Protein AF-A0AAV3Q7Z9-F1 (afdb_monomer_lite)

pLDDT: mean 91.77, std 13.22, range [35.47, 98.31]

Radius of gyration: 18.86 Å; chains: 1; bounding box: 40×43×43 Å

InterPro domains:
  IPR008183 Aldose 1-/Glucose-6-phosphate 1-epimerase [PF01263] (3-80)
  IPR011013 Galactose mutarotase-like domain superfamily [SSF74650] (2-81)
  IPR014718 Glycoside hydrolase-type carbohydrate-binding [G3DSA:2.70.98.10] (1-82)

Structure (mmCIF, N/CA/C/O backbone):
data_AF-A0AAV3Q7Z9-F1
#
_entry.id   AF-A0AAV3Q7Z9-F1
#
loop_
_atom_site.group_PDB
_atom_site.id
_atom_site.type_symbol
_atom_site.label_atom_id
_atom_site.label_alt_id
_atom_site.label_comp_id
_atom_site.label_asym_id
_atom_site.label_entity_id
_atom_site.label_seq_id
_atom_site.pdbx_PDB_ins_code
_atom_site.Cartn_x
_atom_site.Cartn_y
_atom_site.Cartn_z
_atom_site.occupancy
_atom_site.B_iso_or_equiv
_atom_site.auth_seq_id
_atom_site.auth_comp_id
_atom_site.auth_asym_id
_atom_site.auth_atom_id
_atom_site.pdbx_PDB_model_num
ATOM 1 N N . MET A 1 1 ? -11.980 16.163 9.690 1.00 53.38 1 MET A N 1
ATOM 2 C CA . MET A 1 1 ? -11.539 15.039 10.550 1.00 53.38 1 MET A CA 1
ATOM 3 C C . MET A 1 1 ? -11.642 13.754 9.748 1.00 53.38 1 MET A C 1
ATOM 5 O O . MET A 1 1 ? -12.596 13.621 8.998 1.00 53.38 1 MET A O 1
ATOM 9 N N . ALA A 1 2 ? -10.679 12.841 9.874 1.00 72.56 2 ALA A N 1
ATOM 10 C CA . ALA A 1 2 ? -10.523 11.666 9.008 1.00 72.56 2 ALA A CA 1
ATOM 11 C C . ALA A 1 2 ? -11.601 10.564 9.165 1.00 72.56 2 ALA A C 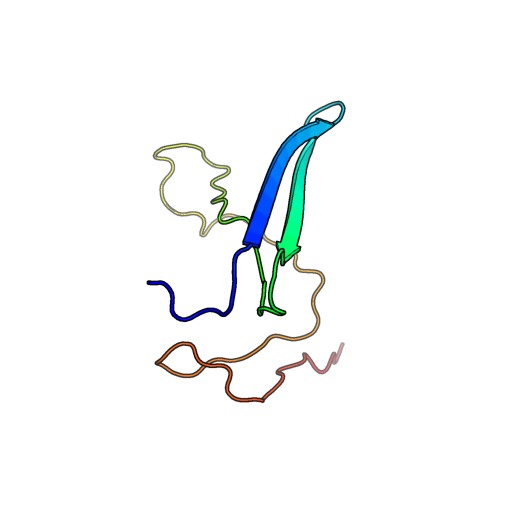1
ATOM 13 O O . ALA A 1 2 ? -11.474 9.511 8.558 1.00 72.56 2 ALA A O 1
ATOM 14 N N . GLY A 1 3 ? -12.652 10.771 9.970 1.00 92.75 3 GLY A N 1
ATOM 15 C CA . GLY A 1 3 ? -13.771 9.827 10.130 1.00 92.75 3 GLY A CA 1
ATOM 16 C C . GLY A 1 3 ? -13.473 8.575 10.967 1.00 92.75 3 GLY A C 1
ATOM 17 O O . GLY A 1 3 ? -14.397 7.838 11.298 1.00 92.75 3 GLY A O 1
ATOM 18 N N . PHE A 1 4 ? -12.216 8.347 11.352 1.00 94.81 4 PHE A N 1
ATOM 19 C CA . PHE A 1 4 ? -11.809 7.201 12.163 1.00 94.81 4 PHE A CA 1
ATOM 20 C C . PHE A 1 4 ? -11.996 7.445 13.672 1.00 94.81 4 PHE A C 1
ATOM 22 O O . PHE A 1 4 ? -11.821 8.578 14.131 1.00 94.81 4 PHE A O 1
ATOM 29 N N . PRO A 1 5 ? -12.339 6.412 14.468 1.00 96.31 5 PRO A N 1
ATOM 30 C CA . PRO A 1 5 ? -12.488 6.557 15.913 1.00 96.31 5 PRO A CA 1
ATOM 31 C C . PRO A 1 5 ? -11.160 6.821 16.631 1.00 96.31 5 PRO A C 1
ATOM 33 O O . PRO A 1 5 ? -10.179 6.122 16.394 1.00 96.31 5 PRO A O 1
ATOM 36 N N . GLY A 1 6 ? -11.187 7.741 17.596 1.00 95.06 6 GLY A N 1
ATOM 37 C CA . GLY A 1 6 ? -10.118 7.923 18.579 1.00 95.06 6 GLY A CA 1
ATOM 38 C C . GLY A 1 6 ? -8.793 8.453 18.029 1.00 95.06 6 GLY A C 1
ATOM 39 O O . GLY A 1 6 ? -8.651 8.739 16.843 1.00 95.06 6 GLY A O 1
ATOM 40 N N . ASP A 1 7 ? -7.822 8.574 18.930 1.00 96.19 7 ASP A N 1
ATOM 41 C CA . ASP A 1 7 ? -6.459 8.984 18.597 1.00 96.19 7 ASP A CA 1
ATOM 42 C C . ASP A 1 7 ? -5.580 7.760 18.332 1.00 96.19 7 ASP A C 1
ATOM 44 O O . ASP A 1 7 ? -5.664 6.743 19.033 1.00 96.19 7 ASP A O 1
ATOM 48 N N . LEU A 1 8 ? -4.692 7.877 17.346 1.00 97.06 8 LEU A N 1
ATOM 49 C CA . LEU A 1 8 ? -3.744 6.835 16.967 1.00 97.06 8 LEU A CA 1
ATOM 50 C C . LEU A 1 8 ? -2.319 7.385 17.046 1.00 97.06 8 LEU A C 1
ATOM 52 O O . LEU A 1 8 ? -1.960 8.294 16.302 1.00 97.06 8 LEU A O 1
ATOM 56 N N . ALA A 1 9 ? -1.492 6.814 17.923 1.00 97.81 9 ALA A N 1
ATOM 57 C CA . ALA A 1 9 ? -0.058 7.084 17.898 1.00 97.81 9 ALA A CA 1
ATOM 58 C C . ALA A 1 9 ? 0.601 6.180 16.858 1.00 97.81 9 ALA A C 1
ATOM 60 O O . ALA A 1 9 ? 0.418 4.964 16.907 1.00 97.81 9 ALA A O 1
ATOM 61 N N . VAL A 1 10 ? 1.370 6.765 15.943 1.00 97.94 10 VAL A N 1
ATOM 62 C CA . VAL A 1 10 ? 2.057 6.046 14.866 1.00 97.94 10 VAL A CA 1
ATOM 63 C C . VAL A 1 10 ? 3.542 6.374 14.914 1.00 97.94 10 VAL A C 1
ATOM 65 O O . VAL A 1 10 ? 3.918 7.536 15.058 1.00 97.94 10 VAL A O 1
ATOM 68 N N . MET A 1 11 ? 4.384 5.356 14.768 1.00 98.31 11 MET A N 1
ATOM 69 C CA . MET A 1 11 ? 5.829 5.496 14.640 1.00 98.31 11 MET A CA 1
ATOM 70 C C . MET A 1 11 ? 6.314 4.704 13.428 1.00 98.31 11 MET A C 1
ATOM 72 O O . MET A 1 11 ? 5.968 3.535 13.257 1.00 98.31 11 MET A O 1
ATOM 76 N N . VAL A 1 12 ? 7.131 5.345 12.594 1.00 97.94 12 VAL A N 1
ATOM 77 C CA . VAL A 1 12 ? 7.795 4.706 11.455 1.00 97.94 12 VAL A CA 1
ATOM 78 C C . VAL A 1 12 ? 9.297 4.843 11.642 1.00 97.94 12 VAL A C 1
ATOM 80 O O . VAL A 1 12 ? 9.813 5.952 11.766 1.00 97.94 12 VAL A O 1
ATOM 83 N N . THR A 1 13 ? 10.002 3.718 11.662 1.00 97.88 13 THR A N 1
ATOM 84 C CA . THR A 1 13 ? 11.461 3.674 11.769 1.00 97.88 13 THR A CA 1
ATOM 85 C C . THR A 1 13 ? 12.044 3.143 10.466 1.00 97.88 13 THR A C 1
ATOM 87 O O . THR A 1 13 ? 11.840 1.979 10.118 1.00 97.88 13 THR A O 1
ATOM 90 N N . CYS A 1 14 ? 12.790 3.989 9.757 1.00 96.94 14 CYS A N 1
ATOM 91 C CA . CYS A 1 14 ? 13.546 3.617 8.562 1.00 96.94 14 CYS A CA 1
ATOM 92 C C . CYS A 1 14 ? 15.008 3.374 8.945 1.00 96.94 14 CYS A C 1
ATOM 94 O O . CYS A 1 14 ? 15.630 4.228 9.572 1.00 96.94 14 CYS A O 1
ATOM 96 N N . MET A 1 15 ? 15.554 2.213 8.591 1.00 97.38 15 MET A N 1
ATOM 97 C CA . MET A 1 15 ? 16.881 1.776 9.032 1.00 97.38 15 MET A CA 1
ATOM 98 C C . MET A 1 15 ? 17.653 1.121 7.895 1.00 97.38 15 MET A C 1
ATOM 100 O O . MET A 1 15 ? 17.091 0.343 7.127 1.00 97.38 15 MET A O 1
ATOM 104 N N . PHE A 1 16 ? 18.961 1.360 7.850 1.00 97.19 16 PHE A N 1
ATOM 105 C CA . PHE A 1 16 ? 19.881 0.534 7.075 1.00 97.19 16 PHE A CA 1
ATOM 106 C C . PHE A 1 16 ? 20.404 -0.600 7.956 1.00 97.19 16 PHE A C 1
ATOM 108 O O . PHE A 1 16 ? 20.938 -0.354 9.036 1.00 97.19 16 PHE A O 1
ATOM 115 N N . VAL A 1 17 ? 20.229 -1.844 7.514 1.00 95.00 17 VAL A N 1
ATOM 116 C CA . VAL A 1 17 ? 20.596 -3.038 8.289 1.00 95.00 17 VAL A CA 1
ATOM 117 C C . VAL A 1 17 ? 21.729 -3.775 7.580 1.00 95.00 17 VAL A C 1
ATOM 119 O O . VAL A 1 17 ? 21.508 -4.515 6.625 1.00 95.00 17 VAL A O 1
ATOM 122 N N . GLY A 1 18 ? 22.965 -3.588 8.042 1.00 94.38 18 GLY A N 1
ATOM 123 C CA . GLY A 1 18 ? 24.144 -4.099 7.335 1.00 94.38 18 GLY A CA 1
ATOM 124 C C . GLY A 1 18 ? 24.311 -3.432 5.964 1.00 94.38 18 GLY A C 1
ATOM 125 O O . GLY A 1 18 ? 24.070 -2.236 5.821 1.00 94.38 18 GLY A O 1
ATOM 126 N N . SER A 1 19 ? 24.720 -4.195 4.948 1.00 94.88 19 SER A N 1
ATOM 127 C CA . SER A 1 19 ? 24.946 -3.676 3.590 1.00 94.88 19 SER A CA 1
ATOM 128 C C . SER A 1 19 ? 23.714 -3.846 2.699 1.00 94.88 19 SER A C 1
ATOM 130 O O . SER A 1 19 ? 23.186 -4.950 2.581 1.00 94.88 19 SER A O 1
ATOM 132 N N . ASN A 1 20 ? 23.301 -2.767 2.024 1.00 93.50 20 ASN A N 1
ATOM 133 C CA . ASN A 1 20 ? 22.266 -2.755 0.977 1.00 93.50 20 ASN A CA 1
ATOM 134 C C . ASN A 1 20 ? 20.881 -3.279 1.401 1.00 93.50 20 ASN A C 1
ATOM 136 O O . ASN A 1 20 ? 20.132 -3.793 0.572 1.00 93.50 20 ASN A O 1
ATOM 140 N N . LYS A 1 21 ? 20.514 -3.149 2.681 1.00 96.19 21 LYS A N 1
ATOM 141 C CA . LYS A 1 21 ? 19.176 -3.506 3.171 1.00 96.19 21 LYS A CA 1
ATOM 142 C C . LYS A 1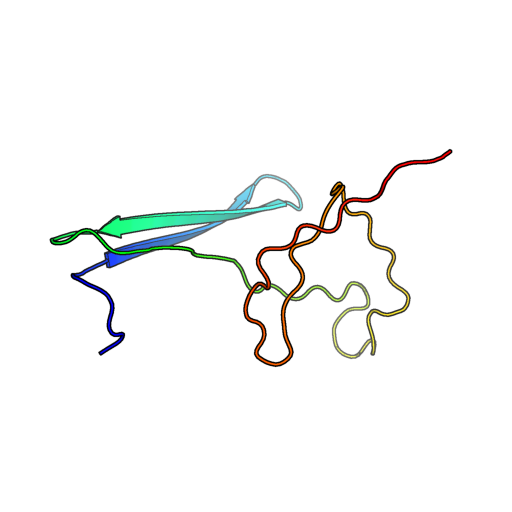 21 ? 18.531 -2.300 3.827 1.00 96.19 21 LYS A C 1
ATOM 144 O O . LYS A 1 21 ? 19.031 -1.802 4.833 1.00 96.19 21 LYS A O 1
ATOM 149 N N . LEU A 1 22 ? 17.409 -1.869 3.267 1.00 95.56 22 LEU A N 1
ATOM 150 C CA . LEU A 1 22 ? 16.508 -0.911 3.890 1.00 95.56 22 LEU A CA 1
ATOM 151 C C . LEU A 1 22 ? 15.416 -1.685 4.632 1.00 95.56 22 LEU A C 1
ATOM 153 O O . LEU A 1 22 ? 14.704 -2.485 4.029 1.00 95.56 22 LEU A O 1
ATOM 157 N N . ALA A 1 23 ? 15.278 -1.438 5.929 1.00 96.56 23 ALA A N 1
ATOM 158 C CA . ALA A 1 23 ? 14.177 -1.925 6.744 1.00 96.56 23 ALA A CA 1
ATOM 159 C C . ALA A 1 23 ? 13.247 -0.762 7.102 1.00 96.56 23 ALA A C 1
ATOM 161 O O . ALA A 1 23 ? 13.707 0.325 7.454 1.00 96.56 23 ALA A O 1
ATOM 162 N N . ILE A 1 24 ? 11.938 -1.006 7.041 1.00 97.50 24 ILE A N 1
ATOM 163 C CA . ILE A 1 24 ? 10.911 -0.066 7.490 1.00 97.50 24 ILE A CA 1
ATOM 164 C C . ILE A 1 24 ? 10.063 -0.785 8.534 1.00 97.50 24 ILE A C 1
ATOM 166 O O . ILE A 1 24 ? 9.383 -1.760 8.222 1.00 97.50 24 ILE A O 1
ATOM 170 N N . LYS A 1 25 ? 10.121 -0.313 9.779 1.00 97.50 25 LYS A N 1
ATOM 171 C CA . LYS A 1 25 ? 9.263 -0.780 10.869 1.00 97.50 25 LYS A CA 1
ATOM 172 C C . LYS A 1 25 ? 8.135 0.225 11.058 1.00 97.50 25 LYS A C 1
ATOM 174 O O . LYS A 1 25 ? 8.401 1.418 11.177 1.00 97.50 25 LYS A O 1
ATOM 179 N N . MET A 1 26 ? 6.895 -0.250 11.077 1.00 98.12 26 MET A N 1
ATOM 180 C CA . MET A 1 26 ? 5.706 0.579 11.269 1.00 98.12 26 MET A CA 1
ATOM 181 C C . MET A 1 26 ? 4.945 0.065 12.483 1.00 98.12 26 MET A C 1
ATOM 183 O O . MET A 1 26 ? 4.591 -1.110 12.545 1.00 98.12 26 MET A O 1
ATOM 187 N N . GLU A 1 27 ? 4.712 0.942 13.448 1.00 98.19 27 GLU A N 1
ATOM 188 C CA . GLU A 1 27 ? 4.007 0.633 14.687 1.00 98.19 27 GLU A CA 1
ATOM 189 C C . GLU A 1 27 ? 2.874 1.633 14.874 1.00 98.19 27 GLU A C 1
ATOM 191 O O . GLU A 1 27 ? 3.043 2.832 14.646 1.00 98.19 27 GLU A O 1
ATOM 196 N N . ALA A 1 28 ? 1.713 1.142 15.294 1.00 97.81 28 ALA A N 1
ATOM 197 C CA . ALA A 1 28 ? 0.546 1.969 15.545 1.00 97.81 28 ALA A CA 1
ATOM 198 C C . ALA A 1 28 ? -0.182 1.482 16.799 1.00 97.81 28 ALA A C 1
ATOM 200 O O . ALA A 1 28 ? -0.383 0.280 16.979 1.00 97.81 28 ALA A O 1
ATOM 201 N N . LYS A 1 29 ? -0.576 2.415 17.669 1.00 97.81 29 LYS A N 1
ATOM 202 C CA . LYS A 1 29 ? -1.267 2.124 18.927 1.00 97.81 29 LYS A CA 1
ATOM 203 C C . LYS A 1 29 ? -2.470 3.053 19.108 1.00 97.81 29 LYS A C 1
ATOM 205 O O . LYS A 1 29 ? -2.273 4.265 19.256 1.00 97.81 29 LYS A O 1
ATOM 210 N N . PRO A 1 30 ? -3.703 2.513 19.122 1.00 97.06 30 PRO A N 1
ATOM 211 C CA . PRO A 1 30 ? -4.882 3.283 19.498 1.00 97.06 30 PRO A CA 1
ATOM 212 C C . PRO A 1 30 ? -4.780 3.709 20.966 1.00 97.06 30 PRO A C 1
ATOM 214 O O . PRO A 1 30 ? -4.385 2.907 21.813 1.00 97.06 30 PRO A O 1
ATOM 217 N N . GLN A 1 31 ? -5.111 4.963 21.268 1.00 97.56 31 GLN A N 1
ATOM 218 C CA . GLN A 1 31 ? -4.925 5.519 22.615 1.00 97.56 31 GLN A CA 1
ATOM 219 C C . GLN A 1 31 ? -6.191 5.461 23.468 1.00 97.56 31 GLN A C 1
ATOM 221 O O . GLN A 1 31 ? -6.118 5.223 24.669 1.00 97.56 31 GLN A O 1
ATOM 226 N N . ASN A 1 32 ? -7.356 5.678 22.859 1.00 97.06 32 ASN A N 1
ATOM 227 C CA . ASN A 1 32 ? -8.611 5.845 23.597 1.00 97.06 32 ASN A CA 1
ATOM 228 C C . ASN A 1 32 ? -9.799 5.070 23.011 1.00 97.06 32 ASN A C 1
ATOM 230 O O . ASN A 1 32 ? -10.748 4.788 23.740 1.00 97.06 32 ASN A O 1
ATOM 234 N N . LYS A 1 33 ? -9.766 4.698 21.727 1.00 97.44 33 LYS A N 1
ATOM 235 C CA . LYS A 1 33 ? -10.790 3.870 21.074 1.00 97.44 33 LYS A CA 1
ATOM 236 C C . LYS A 1 33 ? -10.143 2.939 20.060 1.00 97.44 33 LYS A C 1
ATOM 238 O O . LYS A 1 33 ? -9.170 3.315 19.415 1.00 97.44 33 LYS A O 1
ATOM 243 N N . ALA A 1 34 ? -10.700 1.741 19.903 1.00 97.12 34 ALA A N 1
ATOM 244 C CA . ALA A 1 34 ? -10.316 0.854 18.811 1.00 97.12 34 ALA A CA 1
ATOM 245 C C . ALA A 1 34 ? -10.608 1.525 17.458 1.00 97.12 34 ALA A C 1
ATOM 247 O O . ALA A 1 34 ? -11.647 2.165 17.291 1.00 97.12 34 ALA A O 1
ATOM 248 N N . THR A 1 35 ? -9.689 1.375 16.506 1.00 96.88 35 THR A N 1
ATOM 249 C CA . THR A 1 35 ? -9.747 2.021 15.191 1.00 96.88 35 THR A CA 1
ATOM 250 C C . THR A 1 35 ? -9.091 1.118 14.144 1.00 96.88 35 THR A C 1
ATOM 252 O O . THR A 1 35 ? -8.120 0.433 14.483 1.00 96.88 35 THR A O 1
ATOM 255 N N . PRO A 1 36 ? -9.611 1.034 12.907 1.00 96.81 36 PRO A N 1
ATOM 256 C CA . PRO A 1 36 ? -8.972 0.248 11.859 1.00 96.81 36 PRO A CA 1
ATOM 257 C C . PRO A 1 36 ? -7.637 0.882 11.451 1.00 96.81 36 PRO A C 1
ATOM 259 O O . PRO A 1 36 ? -7.538 2.096 11.287 1.00 96.81 36 PRO A O 1
ATOM 262 N N . VAL A 1 37 ? -6.609 0.053 11.261 1.00 96.38 37 VAL A N 1
ATOM 263 C CA . VAL A 1 37 ? -5.267 0.500 10.865 1.00 96.38 37 VAL A CA 1
ATOM 264 C C . VAL A 1 37 ? -4.693 -0.459 9.828 1.00 96.38 37 VAL A C 1
ATOM 266 O O . VAL A 1 37 ? -4.631 -1.662 10.062 1.00 96.38 37 VAL A O 1
ATOM 269 N N . ASN A 1 38 ? -4.248 0.083 8.695 1.00 96.75 38 ASN A N 1
ATOM 270 C CA . ASN A 1 38 ? -3.487 -0.636 7.677 1.00 96.75 38 ASN A CA 1
ATOM 271 C C . ASN A 1 38 ? -2.483 0.341 7.046 1.00 96.75 38 ASN A C 1
ATOM 273 O O . ASN A 1 38 ? -2.886 1.253 6.327 1.00 96.75 38 ASN A O 1
ATOM 277 N N . ILE A 1 39 ? -1.197 0.202 7.372 1.00 96.31 39 ILE A N 1
ATOM 278 C CA . ILE A 1 39 ? -0.137 1.128 6.947 1.00 96.31 39 ILE A CA 1
ATOM 279 C C . ILE A 1 39 ? 0.775 0.392 5.965 1.00 96.31 39 ILE A C 1
ATOM 281 O O . ILE A 1 39 ? 1.192 -0.733 6.232 1.00 96.31 39 ILE A O 1
ATOM 285 N N . ALA A 1 40 ? 1.097 1.033 4.843 1.00 96.06 40 ALA A N 1
ATOM 286 C CA . ALA A 1 40 ? 1.972 0.491 3.810 1.00 96.06 40 ALA A CA 1
ATOM 287 C C . ALA A 1 40 ? 3.032 1.518 3.386 1.00 96.06 40 ALA A C 1
ATOM 289 O O . ALA A 1 40 ? 2.852 2.725 3.551 1.00 96.06 40 ALA A O 1
ATOM 290 N N . SER A 1 41 ? 4.140 1.036 2.817 1.00 96.00 41 SER A N 1
ATOM 291 C CA . SER A 1 41 ? 5.154 1.886 2.181 1.00 96.00 41 SER A CA 1
ATOM 292 C C . SER A 1 41 ? 4.825 2.075 0.703 1.00 96.00 41 SER A C 1
ATOM 294 O O . SER A 1 41 ? 4.542 1.103 0.007 1.00 96.00 41 SER A O 1
ATOM 296 N N . HIS A 1 42 ? 4.911 3.311 0.214 1.00 95.81 42 HIS A N 1
ATOM 297 C CA . HIS A 1 42 ? 4.571 3.680 -1.163 1.00 95.81 42 HIS A CA 1
ATOM 298 C C . HIS A 1 42 ? 5.822 4.006 -2.001 1.00 95.81 42 HIS A C 1
ATOM 300 O O . HIS A 1 42 ? 5.903 5.028 -2.685 1.00 95.81 42 HIS A O 1
ATOM 306 N N . THR A 1 43 ? 6.845 3.155 -1.883 1.00 94.50 43 THR A N 1
ATOM 307 C CA . THR A 1 43 ? 8.133 3.339 -2.570 1.00 94.50 43 THR A CA 1
ATOM 308 C C . THR A 1 43 ? 8.023 2.967 -4.046 1.00 94.50 43 THR A C 1
ATOM 310 O O . THR A 1 43 ? 7.517 1.900 -4.384 1.00 94.50 43 THR A O 1
ATOM 313 N N . TYR A 1 44 ? 8.564 3.819 -4.915 1.00 94.00 44 TYR A N 1
ATOM 314 C CA . TYR A 1 44 ? 8.695 3.553 -6.344 1.00 94.00 44 TYR A CA 1
ATOM 315 C C . TYR A 1 44 ? 10.127 3.149 -6.685 1.00 94.00 44 TYR A C 1
ATOM 317 O O . TYR A 1 44 ? 11.076 3.837 -6.310 1.00 94.00 44 TYR A O 1
ATOM 325 N N . TRP A 1 45 ? 10.275 2.058 -7.436 1.00 94.50 45 TRP A N 1
ATOM 326 C CA . TRP A 1 4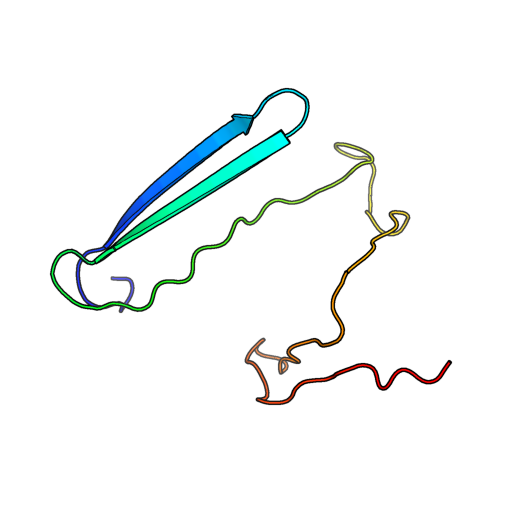5 ? 11.567 1.577 -7.918 1.00 94.50 45 TRP A CA 1
ATOM 327 C C . TRP A 1 45 ? 11.715 1.854 -9.410 1.00 94.50 45 TRP A C 1
ATOM 329 O O . TRP A 1 45 ? 10.867 1.467 -10.211 1.00 94.50 45 TRP A O 1
ATOM 339 N N . ASN A 1 46 ? 12.827 2.483 -9.784 1.00 96.38 46 ASN A N 1
ATOM 340 C CA . ASN A 1 46 ? 13.291 2.551 -11.161 1.00 96.38 46 ASN A CA 1
ATOM 341 C C . ASN A 1 46 ? 14.791 2.231 -11.195 1.00 96.38 46 ASN A C 1
ATOM 343 O O . ASN A 1 46 ? 15.621 3.074 -10.856 1.00 96.38 46 ASN A O 1
ATOM 347 N N . LEU A 1 47 ? 15.126 1.005 -11.608 1.00 95.88 47 LEU A N 1
ATOM 348 C CA . LEU A 1 47 ? 16.508 0.513 -11.644 1.00 95.88 47 LEU A CA 1
ATOM 349 C C . LEU A 1 47 ? 17.371 1.164 -12.736 1.00 95.88 47 LEU A C 1
ATOM 351 O O . LEU A 1 47 ? 18.591 1.131 -12.631 1.00 95.88 47 LEU A O 1
ATOM 355 N N . GLY A 1 48 ? 16.760 1.791 -13.748 1.00 95.56 48 GLY A N 1
ATOM 356 C CA . GLY A 1 48 ? 17.487 2.594 -14.734 1.00 95.56 48 GLY A CA 1
ATOM 357 C C . GLY A 1 48 ? 17.912 3.960 -14.186 1.00 95.56 48 GLY A C 1
ATOM 358 O O . GLY A 1 48 ? 18.708 4.655 -14.809 1.00 95.56 48 GLY A O 1
ATOM 359 N N . GLY A 1 49 ? 17.394 4.352 -13.017 1.00 95.50 49 GLY A N 1
ATOM 360 C CA . GLY A 1 49 ? 17.654 5.642 -12.396 1.00 95.50 49 GLY A CA 1
ATOM 361 C C . GLY A 1 49 ? 16.744 6.757 -12.910 1.00 95.50 49 GLY A C 1
ATOM 362 O O . GLY A 1 49 ? 15.834 6.554 -13.718 1.00 95.50 49 GLY A O 1
ATOM 363 N N . HIS A 1 50 ? 16.973 7.961 -12.392 1.00 94.00 50 HIS A N 1
ATOM 364 C CA . HIS A 1 50 ? 16.222 9.154 -12.771 1.00 94.00 50 HIS A CA 1
ATOM 365 C C . HIS A 1 50 ? 16.337 9.424 -14.283 1.00 94.00 50 HIS A C 1
ATOM 367 O O . HIS A 1 50 ? 17.416 9.301 -14.852 1.00 94.00 50 HIS A O 1
ATOM 373 N N . ASN A 1 51 ? 15.226 9.792 -14.927 1.00 94.00 51 ASN A N 1
ATOM 374 C CA . ASN A 1 51 ? 15.128 10.073 -16.370 1.00 94.00 51 ASN A CA 1
ATOM 375 C C . ASN A 1 51 ? 1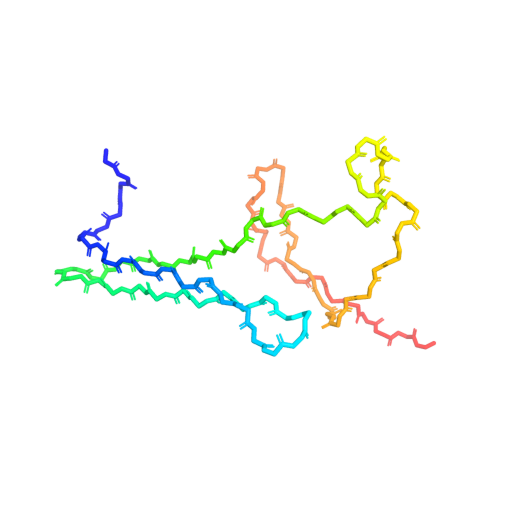5.469 8.911 -17.325 1.00 94.00 51 ASN A C 1
ATOM 377 O O . ASN A 1 51 ? 15.626 9.137 -18.520 1.00 94.00 51 ASN A O 1
ATOM 381 N N . SER A 1 52 ? 15.505 7.665 -16.847 1.00 95.88 52 SER A N 1
ATOM 382 C CA . SER A 1 52 ? 15.717 6.480 -17.700 1.00 95.88 52 SER A CA 1
ATOM 383 C C . SER A 1 52 ? 14.495 6.055 -18.527 1.00 95.88 52 SER A C 1
ATOM 385 O O . SER A 1 52 ? 14.580 5.132 -19.333 1.00 95.88 52 SER A O 1
ATOM 387 N N . GLY A 1 53 ? 13.355 6.729 -18.352 1.00 94.19 53 GLY A N 1
ATOM 388 C CA . GLY A 1 53 ? 12.103 6.391 -19.020 1.00 94.19 53 GLY A CA 1
ATOM 389 C C . GLY A 1 53 ? 11.288 5.352 -18.248 1.00 94.19 53 GLY A C 1
ATOM 390 O O . GLY A 1 53 ? 11.172 5.419 -17.024 1.00 94.19 53 GLY A O 1
ATOM 391 N N . THR A 1 54 ? 10.647 4.439 -18.979 1.00 95.62 54 THR A N 1
ATOM 392 C CA . THR A 1 54 ? 9.696 3.467 -18.415 1.00 95.62 54 THR A CA 1
ATOM 393 C C . THR A 1 54 ? 10.393 2.270 -17.765 1.00 95.62 54 THR A C 1
ATOM 395 O O . THR A 1 54 ? 11.509 1.928 -18.135 1.00 95.62 54 THR A O 1
ATOM 398 N N . ILE A 1 55 ? 9.688 1.565 -16.877 1.00 96.81 55 ILE A N 1
ATOM 399 C CA . ILE A 1 55 ? 10.161 0.322 -16.239 1.00 96.81 55 ILE A CA 1
ATOM 400 C C . ILE A 1 55 ? 9.814 -0.955 -17.028 1.00 96.81 55 ILE A C 1
ATOM 402 O O . ILE A 1 55 ? 9.971 -2.051 -16.506 1.00 96.81 55 ILE A O 1
ATOM 406 N N . LEU A 1 56 ? 9.279 -0.839 -18.251 1.00 96.94 56 LEU A N 1
ATOM 407 C CA . LEU A 1 56 ? 8.685 -1.976 -18.975 1.00 96.94 56 LEU A CA 1
ATOM 408 C C . LEU A 1 56 ? 9.698 -3.053 -19.390 1.00 96.94 56 LEU A C 1
ATOM 410 O O . LEU A 1 56 ? 9.295 -4.166 -19.709 1.00 96.94 56 LEU A O 1
ATOM 414 N N . SER A 1 57 ? 10.992 -2.730 -19.390 1.00 95.94 57 SER A N 1
ATOM 415 C CA . SER A 1 57 ? 12.081 -3.679 -19.641 1.00 95.94 57 SER A CA 1
ATOM 416 C C . SER A 1 57 ? 12.558 -4.416 -18.386 1.00 95.94 57 SER A C 1
ATOM 418 O O . SER A 1 57 ? 13.484 -5.216 -18.482 1.00 95.94 57 SER A O 1
ATOM 420 N N . HIS A 1 58 ? 12.013 -4.105 -17.206 1.00 96.69 58 HIS A N 1
ATOM 421 C CA . HIS A 1 58 ? 12.457 -4.700 -15.947 1.00 96.69 58 HIS A CA 1
ATOM 422 C C . HIS A 1 58 ? 11.704 -6.002 -15.695 1.00 96.69 58 HIS A C 1
ATOM 424 O O . HIS A 1 58 ? 10.476 -6.043 -15.771 1.00 96.69 58 HIS A O 1
ATOM 430 N N . ASP A 1 59 ? 12.438 -7.042 -15.314 1.00 97.12 59 ASP A N 1
ATOM 431 C CA . ASP A 1 59 ? 11.847 -8.317 -14.925 1.00 97.12 59 ASP A CA 1
ATOM 432 C C . ASP A 1 59 ? 11.427 -8.310 -13.450 1.00 97.12 59 ASP A C 1
ATOM 434 O O . ASP A 1 59 ? 12.135 -7.801 -12.576 1.00 97.12 59 ASP A O 1
ATOM 438 N N . ILE A 1 60 ? 10.274 -8.916 -13.160 1.00 96.19 60 ILE A N 1
ATOM 439 C CA . ILE A 1 60 ? 9.758 -9.086 -11.799 1.00 96.19 60 ILE A CA 1
ATOM 440 C C . ILE A 1 60 ? 9.409 -10.548 -11.529 1.00 96.19 60 ILE A C 1
ATOM 442 O O . ILE A 1 60 ? 8.773 -11.220 -12.341 1.00 96.19 60 ILE A O 1
ATOM 446 N N . GLN A 1 61 ? 9.773 -11.027 -10.340 1.00 96.31 61 GLN A N 1
ATOM 447 C CA . GLN A 1 61 ? 9.314 -12.302 -9.803 1.00 96.31 61 GLN A CA 1
ATOM 448 C C . GLN A 1 61 ? 8.430 -12.051 -8.580 1.00 96.31 61 GLN A C 1
ATOM 450 O O . GLN A 1 61 ? 8.847 -11.402 -7.623 1.00 96.31 61 GLN A O 1
ATOM 455 N N . LEU A 1 62 ? 7.212 -12.592 -8.605 1.00 95.12 62 LEU A N 1
ATOM 456 C CA . LEU A 1 62 ? 6.265 -12.533 -7.494 1.00 95.12 62 LEU A CA 1
ATOM 457 C C . LEU A 1 62 ? 5.990 -13.950 -6.991 1.00 95.12 62 LEU A C 1
ATOM 459 O O . LEU A 1 62 ? 5.468 -14.786 -7.727 1.00 95.12 62 LEU A O 1
ATOM 463 N N . PHE A 1 63 ? 6.303 -14.216 -5.724 1.00 95.56 63 PHE A N 1
ATOM 464 C CA . PHE A 1 63 ? 5.960 -15.473 -5.054 1.00 95.56 63 PHE A CA 1
ATOM 465 C C . PHE A 1 63 ? 4.515 -15.431 -4.540 1.00 95.56 63 PHE A C 1
ATOM 467 O O . PHE A 1 63 ? 4.263 -15.474 -3.339 1.00 95.56 63 PHE A O 1
ATOM 474 N N . ALA A 1 64 ? 3.562 -15.301 -5.462 1.00 91.56 64 ALA A N 1
ATOM 475 C CA . ALA A 1 64 ? 2.135 -15.241 -5.171 1.00 91.56 64 ALA A CA 1
ATOM 476 C C . ALA A 1 64 ? 1.351 -16.122 -6.152 1.00 91.56 64 ALA A C 1
ATOM 478 O O . ALA A 1 64 ? 1.623 -16.128 -7.352 1.00 91.56 64 ALA A O 1
ATOM 479 N N . SER A 1 65 ? 0.366 -16.862 -5.642 1.00 93.44 65 SER A N 1
ATOM 480 C CA . SER A 1 65 ? -0.488 -17.750 -6.442 1.00 93.44 65 SER A CA 1
ATOM 481 C C . SER A 1 65 ? -1.838 -17.136 -6.812 1.00 93.44 65 SER A C 1
ATOM 483 O O . SER A 1 65 ? -2.505 -17.678 -7.695 1.00 93.44 65 SER A O 1
ATOM 485 N N . SER A 1 66 ? -2.214 -16.014 -6.183 1.00 93.12 66 SER A N 1
ATOM 486 C CA . SER A 1 66 ? -3.516 -15.365 -6.352 1.00 93.12 66 SER A CA 1
ATOM 487 C C . SER A 1 66 ? -3.436 -13.840 -6.314 1.00 93.12 66 SER A C 1
ATOM 489 O O . SER A 1 66 ? -2.499 -13.272 -5.754 1.00 93.12 66 SER A O 1
ATOM 491 N N . ILE A 1 67 ? -4.462 -13.188 -6.864 1.00 94.12 67 ILE A N 1
ATOM 492 C CA . ILE A 1 67 ? -4.684 -11.738 -6.775 1.00 94.12 67 ILE A CA 1
ATOM 493 C C . ILE A 1 67 ? -6.082 -11.423 -6.229 1.00 94.12 67 ILE A C 1
ATOM 495 O O . ILE A 1 67 ? -6.988 -12.257 -6.323 1.00 94.12 67 ILE A O 1
ATOM 499 N N . THR A 1 68 ? -6.257 -10.200 -5.721 1.00 94.75 68 THR A N 1
ATOM 500 C CA . THR A 1 68 ? -7.556 -9.644 -5.313 1.00 94.75 68 THR A CA 1
ATOM 501 C C . THR A 1 68 ? -8.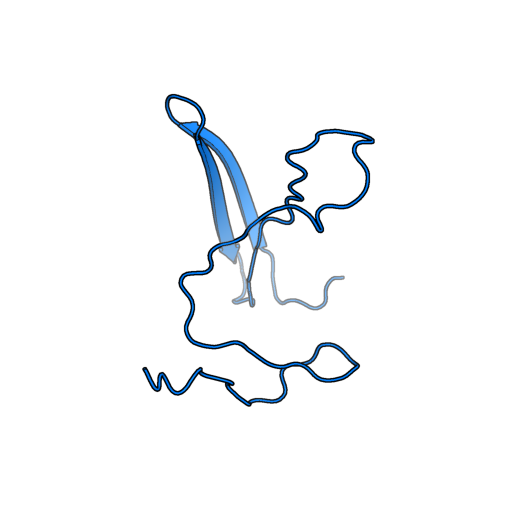082 -8.719 -6.418 1.00 94.75 68 THR A C 1
ATOM 503 O O . THR A 1 68 ? -7.666 -7.561 -6.481 1.00 94.75 68 THR A O 1
ATOM 506 N N . PRO A 1 69 ? -8.940 -9.202 -7.333 1.00 95.75 69 PRO A N 1
ATOM 507 C CA . PRO A 1 69 ? -9.530 -8.371 -8.377 1.00 95.75 69 PRO A CA 1
ATOM 508 C C . PRO A 1 69 ? -10.398 -7.248 -7.810 1.00 95.75 69 PRO A C 1
ATOM 510 O O . PRO A 1 69 ? -11.139 -7.430 -6.838 1.00 95.75 69 PRO A O 1
ATOM 513 N N . VAL A 1 70 ? -10.346 -6.103 -8.484 1.00 96.75 70 VAL A N 1
ATOM 514 C CA . VAL A 1 70 ? -11.106 -4.903 -8.137 1.00 96.75 70 VAL A CA 1
ATOM 515 C C . VAL A 1 70 ? -12.010 -4.467 -9.283 1.00 96.75 70 VAL A C 1
ATOM 517 O O . VAL A 1 70 ? -11.742 -4.764 -10.449 1.00 96.75 70 VAL A O 1
ATOM 520 N N . ASP A 1 71 ? -13.084 -3.764 -8.946 1.00 96.06 71 ASP A N 1
ATOM 521 C CA . ASP A 1 71 ? -13.955 -3.121 -9.923 1.00 96.06 71 ASP A CA 1
ATOM 522 C C . ASP A 1 71 ? -13.337 -1.817 -10.478 1.00 96.06 71 ASP A C 1
ATOM 524 O O . ASP A 1 71 ? -12.221 -1.415 -10.137 1.00 96.06 71 ASP A O 1
ATOM 528 N N . LYS A 1 72 ? -14.085 -1.111 -11.334 1.00 97.50 72 LYS A N 1
ATOM 529 C CA . LYS A 1 72 ? -13.669 0.186 -11.905 1.00 97.50 72 LYS A CA 1
ATOM 530 C C . LYS A 1 72 ? -13.449 1.296 -10.867 1.00 97.50 72 LYS A C 1
ATOM 532 O O . LYS A 1 72 ? -12.836 2.307 -11.193 1.00 97.50 72 LYS A O 1
ATOM 537 N N . ASN A 1 73 ? -13.972 1.129 -9.654 1.00 97.44 73 ASN A N 1
ATOM 538 C CA . ASN A 1 73 ? -13.807 2.053 -8.536 1.00 97.44 73 ASN A CA 1
ATOM 539 C C . ASN A 1 73 ? -12.664 1.617 -7.603 1.00 97.44 73 ASN A C 1
ATOM 541 O O . ASN A 1 73 ? -12.474 2.228 -6.554 1.00 97.44 73 ASN A O 1
ATOM 545 N N . LEU A 1 74 ? -11.911 0.574 -7.979 1.00 95.69 74 LEU A N 1
ATOM 546 C CA . LEU A 1 74 ? -10.842 -0.044 -7.195 1.00 95.69 74 LEU A CA 1
ATOM 547 C C . LEU A 1 74 ? -11.325 -0.719 -5.899 1.00 95.69 74 LEU A C 1
ATOM 549 O O . LEU A 1 74 ? -10.540 -0.925 -4.973 1.00 95.69 74 LEU A O 1
ATOM 553 N N . ILE A 1 75 ? -12.603 -1.104 -5.834 1.00 97.31 75 ILE A N 1
ATOM 554 C CA . ILE A 1 75 ? -13.170 -1.846 -4.706 1.00 97.31 75 ILE A CA 1
ATOM 555 C C . ILE A 1 75 ? -13.018 -3.353 -4.960 1.00 97.31 75 ILE A C 1
ATOM 557 O O . ILE A 1 75 ? -13.357 -3.813 -6.054 1.00 97.31 75 ILE A O 1
ATOM 561 N N . PRO A 1 76 ? -12.523 -4.148 -3.987 1.00 96.06 76 PRO A N 1
ATOM 562 C CA . PRO A 1 76 ? -12.453 -5.599 -4.118 1.00 96.06 76 PRO A CA 1
ATOM 563 C C . PRO A 1 76 ? -13.813 -6.207 -4.453 1.00 96.06 76 PRO A C 1
ATOM 565 O O . PRO A 1 76 ? -14.811 -5.927 -3.794 1.00 96.06 76 PRO A O 1
ATOM 568 N N . THR A 1 77 ? -13.835 -7.078 -5.455 1.00 96.12 77 THR A N 1
ATOM 569 C CA . THR A 1 77 ? -15.067 -7.745 -5.916 1.00 96.12 77 THR A CA 1
ATOM 570 C C . THR A 1 77 ? -15.552 -8.847 -4.967 1.00 96.12 77 THR A C 1
ATOM 572 O O . THR A 1 77 ? -16.709 -9.247 -5.034 1.00 96.12 77 THR A O 1
ATOM 575 N N . GLY A 1 78 ? -14.676 -9.335 -4.081 1.00 94.19 78 GLY A N 1
ATOM 576 C CA . GLY A 1 78 ? -14.903 -10.520 -3.245 1.00 94.19 78 GLY A CA 1
ATOM 577 C C . GLY A 1 78 ? -14.363 -11.819 -3.854 1.00 94.19 78 GLY A C 1
ATOM 578 O O . GLY A 1 78 ? -14.263 -12.818 -3.144 1.00 94.19 78 GLY A O 1
ATOM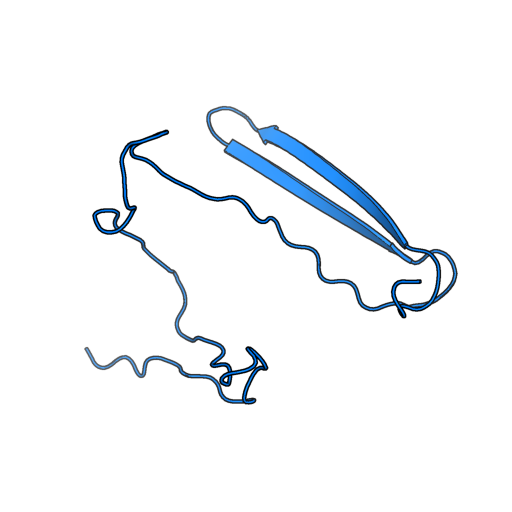 579 N N . ASP A 1 79 ? -13.957 -11.797 -5.127 1.00 92.31 79 ASP A N 1
ATOM 580 C CA . ASP A 1 79 ? -13.323 -12.934 -5.793 1.00 92.31 79 ASP A CA 1
ATOM 581 C C . ASP A 1 79 ? -11.837 -13.073 -5.429 1.00 92.31 79 ASP A C 1
ATOM 583 O O . ASP A 1 79 ? -11.168 -12.121 -5.022 1.00 92.31 79 ASP A O 1
ATOM 587 N N . TYR A 1 80 ? -11.299 -14.273 -5.658 1.00 86.00 80 TYR A N 1
ATOM 588 C CA . TYR A 1 80 ? -9.869 -14.570 -5.593 1.00 86.00 80 TYR A CA 1
ATOM 589 C C . TYR A 1 80 ? -9.453 -15.313 -6.861 1.00 86.00 80 TYR A C 1
ATOM 591 O O . TYR A 1 80 ? -9.823 -16.471 -7.068 1.00 86.00 80 TYR A O 1
ATOM 599 N N . PHE A 1 81 ? -8.654 -14.673 -7.716 1.00 81.81 81 PHE A N 1
ATOM 600 C CA . PHE A 1 81 ? -8.145 -15.330 -8.919 1.00 81.81 81 PHE A CA 1
ATOM 601 C C . PHE A 1 81 ? -6.818 -16.007 -8.615 1.00 81.81 81 PHE A C 1
ATOM 603 O O . PHE A 1 81 ? -5.777 -15.356 -8.602 1.00 81.81 81 PHE A O 1
ATOM 610 N N . GLY A 1 82 ? -6.867 -17.315 -8.363 1.00 72.62 82 GLY A N 1
ATOM 611 C CA . GLY A 1 82 ? -5.685 -18.166 -8.257 1.00 72.62 82 GLY A CA 1
ATOM 612 C C . GLY A 1 82 ? -5.289 -18.769 -9.605 1.00 72.62 82 GLY A C 1
ATOM 613 O O . GLY A 1 82 ? -6.151 -19.137 -10.407 1.00 72.62 82 GLY A O 1
ATOM 614 N N . LYS A 1 83 ? -3.989 -18.948 -9.858 1.00 58.22 83 LYS A N 1
ATOM 615 C CA . LYS A 1 83 ? -3.551 -19.830 -10.949 1.00 58.22 83 LYS A CA 1
ATOM 616 C C . LYS A 1 83 ? -3.852 -21.282 -10.564 1.00 58.22 83 LYS A C 1
ATOM 618 O O . LYS A 1 83 ? -3.248 -21.822 -9.641 1.00 58.22 83 LYS A O 1
ATOM 623 N N . ARG A 1 84 ? -4.728 -21.961 -11.317 1.00 52.50 84 ARG A N 1
ATOM 624 C CA . ARG A 1 84 ? -4.677 -23.430 -11.412 1.00 52.50 84 ARG A CA 1
ATOM 625 C C . ARG A 1 84 ? -3.380 -23.772 -12.145 1.00 52.50 84 ARG A C 1
ATOM 627 O O . ARG A 1 84 ? -3.315 -23.623 -13.361 1.00 52.50 84 ARG A O 1
ATOM 634 N N . HIS A 1 85 ? -2.339 -24.174 -11.421 1.00 42.59 85 HIS A N 1
ATOM 635 C CA . HIS A 1 85 ? -1.140 -24.737 -12.038 1.00 42.59 85 HIS A CA 1
ATOM 636 C C . HIS A 1 85 ? -1.534 -25.995 -12.829 1.00 42.59 85 HIS A C 1
ATOM 638 O O . HIS A 1 85 ? -1.814 -27.037 -12.242 1.00 42.59 85 HIS A O 1
ATOM 644 N N . ARG A 1 86 ? -1.570 -25.903 -14.160 1.00 36.41 86 ARG A N 1
ATOM 645 C CA . ARG A 1 86 ? -1.220 -27.038 -15.014 1.00 36.41 86 ARG A CA 1
ATOM 646 C C . ARG A 1 86 ? 0.181 -26.772 -15.545 1.00 36.41 86 ARG A C 1
ATOM 648 O O . ARG A 1 86 ? 0.420 -25.712 -16.122 1.00 36.41 86 ARG A O 1
ATOM 655 N N . LEU A 1 87 ? 1.070 -27.705 -15.214 1.00 35.47 87 LEU A N 1
ATOM 656 C CA . LEU A 1 87 ? 2.330 -27.948 -15.908 1.00 35.47 87 LEU A CA 1
ATOM 657 C C . LEU A 1 87 ? 2.044 -28.269 -17.379 1.00 35.47 87 LEU A C 1
ATOM 659 O O . LEU A 1 87 ? 0.975 -28.879 -17.633 1.00 35.47 87 LEU A O 1
#

Organism: Lithospermum erythrorhizon (NCBI:txid34254)

Sequence (87 aa):
MAGFPGDLAVMVTCMFVGSNKLAIKMEAKPQNKATPVNIASHTYWNLGGHNSGTILSHDIQLFASSITPVDKNLIPTGDYFGKRHRL

Foldseek 3Di:
DPPWDADKDKDWDWDDDPPPDIDIDIDIDGDPDDTDDDDDDPDDDDPCDPPSDDCPPPDDDDPDQWDQDADPVRHGPPDIDGDPDDD

Secondary structure (DSSP, 8-state):
--S-SS-EEEEEEEEE-SSS-EEEEEEEEESSS-------------TT-TT---STT-------SEE--B-TTS-B-S--EE-----